Protein AF-A0A0A1YQJ3-F1 (afdb_monomer_lite)

Secondary structure (DSSP, 8-state):
-----S-TTSSSSSSSSSTTS-TTTHHHHHHHHHHHHH-TT--HHHHHHHHHHHHHHHHHHHHHHHHHHTPPTT-GGGSTT---HHHHHHHHHHHHHHT-

Foldseek 3Di:
DDDDDDDPPPPPPVVPVPPPQAPPQVVLQVLLVVLQVVQPDQDPVLVVLLVVLLVVLSVQSNVLVVCLVVDDPPPPSPDPPDQGPSNVSSNVNSCSSVVD

Organism: NCBI:txid1395571

Sequence (100 aa):
MNKLPLQFWAVAALVVTGYAQADHCATNLASVQNAANQAPSVQPNVLSAVEALVPAALEACGKEELAMTGAESGSPMLAPDYVSVGQSMLINAADLLNGQ

Structure (mmCIF, N/CA/C/O backbone):
data_AF-A0A0A1YQJ3-F1
#
_entry.id   AF-A0A0A1YQJ3-F1
#
loop_
_atom_site.group_PDB
_atom_site.id
_atom_site.type_symbol
_atom_site.label_atom_id
_atom_site.label_alt_id
_atom_site.label_comp_id
_atom_site.label_asym_id
_atom_site.label_entity_id
_atom_site.label_seq_id
_atom_site.pdbx_PDB_ins_code
_atom_site.Cartn_x
_atom_site.Cartn_y
_atom_site.Cartn_z
_atom_site.occupancy
_atom_site.B_iso_or_equiv
_atom_site.auth_seq_id
_atom_site.auth_comp_id
_atom_site.auth_asym_id
_atom_site.auth_atom_id
_atom_site.pdbx_PDB_model_num
ATOM 1 N N . MET A 1 1 ? -20.631 42.135 16.164 1.00 36.53 1 MET A N 1
ATOM 2 C CA . MET A 1 1 ? -20.956 41.500 14.870 1.00 36.53 1 MET A CA 1
ATOM 3 C C . MET A 1 1 ? -19.720 40.765 14.387 1.00 36.53 1 MET A C 1
ATOM 5 O O . MET A 1 1 ? -18.650 41.353 14.354 1.00 36.53 1 MET A O 1
ATOM 9 N N . ASN A 1 2 ? -19.901 39.472 14.119 1.00 40.69 2 ASN A N 1
ATOM 10 C CA . ASN A 1 2 ? -18.970 38.502 13.527 1.00 40.69 2 ASN A CA 1
ATOM 11 C C . ASN A 1 2 ? -18.208 39.106 12.315 1.00 40.69 2 ASN A C 1
ATOM 13 O O . ASN A 1 2 ? -18.795 39.907 11.594 1.00 40.69 2 ASN A O 1
ATOM 17 N N . LYS A 1 3 ? -16.969 38.735 11.967 1.00 40.03 3 LYS A N 1
ATOM 18 C CA . LYS A 1 3 ? -16.498 37.370 11.680 1.00 40.03 3 LYS A CA 1
ATOM 19 C C . LYS A 1 3 ? -14.962 37.269 11.736 1.00 40.03 3 LYS A C 1
ATOM 21 O O . LYS A 1 3 ? -14.245 38.209 11.414 1.00 40.03 3 LYS A O 1
ATOM 26 N N . LEU A 1 4 ? -14.546 36.077 12.150 1.00 47.12 4 LEU A N 1
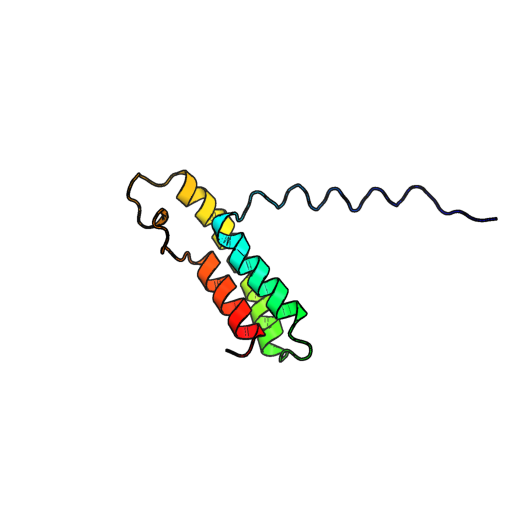ATOM 27 C CA . LEU A 1 4 ? -13.208 35.523 12.359 1.00 47.12 4 LEU A CA 1
ATOM 28 C C . LEU A 1 4 ? -12.317 35.461 11.090 1.00 47.12 4 LEU A C 1
ATOM 30 O O . LEU A 1 4 ? -12.834 35.550 9.976 1.00 47.12 4 LEU A O 1
ATOM 34 N N . PRO A 1 5 ? -10.986 35.331 11.279 1.00 43.53 5 PRO A N 1
ATOM 35 C CA . PRO A 1 5 ? -9.933 35.765 10.357 1.00 43.53 5 PRO A CA 1
ATOM 36 C C . PRO A 1 5 ? -9.564 34.760 9.252 1.00 43.53 5 PRO A C 1
ATOM 38 O O . PRO A 1 5 ? -9.927 33.587 9.287 1.00 43.53 5 PRO A O 1
ATOM 41 N N . LEU A 1 6 ? -8.782 35.270 8.291 1.00 45.38 6 LEU A N 1
ATOM 42 C CA . LEU A 1 6 ? -8.037 34.611 7.207 1.00 45.38 6 LEU A CA 1
ATOM 43 C C . LEU A 1 6 ? -7.262 33.336 7.630 1.00 45.38 6 LEU A C 1
ATOM 45 O O . LEU A 1 6 ? -6.036 33.331 7.662 1.00 45.38 6 LEU A O 1
ATOM 49 N N . GLN A 1 7 ? -7.951 32.236 7.940 1.00 43.16 7 GLN A N 1
ATOM 50 C CA . GLN A 1 7 ? -7.316 30.941 8.250 1.00 43.16 7 GLN A CA 1
ATOM 51 C C . GLN A 1 7 ? -7.871 29.751 7.452 1.00 43.16 7 GLN A C 1
ATOM 53 O O . GLN A 1 7 ? -7.455 28.618 7.661 1.00 43.16 7 GLN A O 1
ATOM 58 N N . PHE A 1 8 ? -8.743 29.985 6.469 1.00 45.00 8 PHE A N 1
ATOM 59 C CA . PHE A 1 8 ? -9.351 28.904 5.678 1.00 45.00 8 PHE A CA 1
ATOM 60 C C . PHE A 1 8 ? -8.544 28.440 4.451 1.00 45.00 8 PHE A C 1
ATOM 62 O O . PHE A 1 8 ? -9.019 27.597 3.699 1.00 45.00 8 PHE A O 1
ATOM 69 N N . TRP A 1 9 ? -7.323 28.942 4.243 1.00 43.25 9 TRP A N 1
ATOM 70 C CA . TRP A 1 9 ? -6.516 28.642 3.045 1.00 43.25 9 TRP A CA 1
ATOM 71 C C . TRP A 1 9 ? -5.273 27.774 3.307 1.00 43.25 9 TRP A C 1
ATOM 73 O O . TRP A 1 9 ? -4.369 27.732 2.482 1.00 43.25 9 TRP A O 1
ATOM 83 N N . ALA A 1 10 ? -5.218 27.055 4.433 1.00 44.22 10 ALA A N 1
ATOM 84 C CA . ALA A 1 10 ? -4.076 26.197 4.780 1.00 44.22 10 ALA A CA 1
ATOM 85 C C . ALA A 1 10 ? -4.343 24.680 4.667 1.00 44.22 10 ALA A C 1
ATOM 87 O O . ALA A 1 10 ? -3.478 23.894 5.034 1.00 44.22 10 ALA A O 1
ATOM 88 N N . VAL A 1 11 ? -5.503 24.244 4.155 1.00 45.56 11 VAL A N 1
ATOM 89 C CA . VAL A 1 11 ? -5.849 22.802 4.096 1.00 45.56 11 VAL A CA 1
ATOM 90 C C . VAL A 1 11 ? -5.813 22.228 2.670 1.00 45.56 11 VAL A C 1
ATOM 92 O O . VAL A 1 11 ? -5.748 21.018 2.492 1.00 45.56 11 VAL A O 1
ATOM 95 N N . ALA A 1 12 ? -5.754 23.065 1.630 1.00 46.53 12 ALA A N 1
ATOM 96 C CA . ALA A 1 12 ? -5.782 22.592 0.240 1.00 46.53 12 ALA A CA 1
ATOM 97 C C . ALA A 1 12 ? -4.400 22.249 -0.362 1.00 46.53 12 ALA A C 1
ATOM 99 O O . ALA A 1 12 ? -4.338 21.727 -1.470 1.00 46.53 12 ALA A O 1
ATOM 100 N N . ALA A 1 13 ? -3.292 22.516 0.340 1.00 43.19 13 ALA A N 1
ATOM 101 C CA . ALA A 1 13 ? -1.941 22.343 -0.213 1.00 43.19 13 ALA A CA 1
ATOM 102 C C . ALA A 1 13 ? -1.243 21.027 0.183 1.00 43.19 13 ALA A C 1
ATOM 104 O O . ALA A 1 13 ? -0.243 20.669 -0.430 1.00 43.19 13 ALA A O 1
ATOM 105 N N . LEU A 1 14 ? -1.770 20.274 1.156 1.00 40.50 14 LEU A N 1
ATOM 106 C CA . LEU A 1 14 ? -1.185 18.992 1.589 1.00 40.50 14 LEU A CA 1
ATOM 107 C C . LEU A 1 14 ? -1.699 17.774 0.812 1.00 40.50 14 LEU A C 1
ATOM 109 O O . LEU A 1 14 ? -1.218 16.667 1.016 1.00 40.50 14 LEU A O 1
ATOM 113 N N . VAL A 1 15 ? -2.649 17.974 -0.101 1.00 44.03 15 VAL A N 1
ATOM 114 C CA . VAL A 1 15 ? -3.241 16.889 -0.895 1.00 44.03 15 VAL A CA 1
ATOM 115 C C . VAL A 1 15 ? -2.580 16.767 -2.275 1.00 44.03 15 VAL A C 1
ATOM 117 O O . VAL A 1 15 ? -2.741 15.752 -2.935 1.00 44.03 15 VAL A O 1
ATOM 120 N N . VAL A 1 16 ? -1.786 17.749 -2.717 1.00 43.25 16 VAL A N 1
ATOM 121 C CA . VAL A 1 16 ? -1.308 17.803 -4.116 1.00 43.25 16 VAL A CA 1
ATOM 122 C C . VAL A 1 16 ? 0.115 17.254 -4.307 1.00 43.25 16 VAL A C 1
ATOM 124 O O . VAL A 1 16 ? 0.502 16.961 -5.431 1.00 43.25 16 VAL A O 1
ATOM 127 N N . THR A 1 17 ? 0.889 17.015 -3.244 1.00 41.84 17 THR A N 1
ATOM 128 C CA . THR A 1 17 ? 2.233 16.405 -3.367 1.00 41.84 17 THR A CA 1
ATOM 129 C C . THR A 1 17 ? 2.255 14.884 -3.167 1.00 41.84 17 THR A C 1
ATOM 131 O O . THR A 1 17 ? 3.320 14.286 -3.269 1.00 41.84 17 THR A O 1
ATOM 134 N N . GLY A 1 18 ? 1.107 14.248 -2.893 1.00 42.38 18 GLY A N 1
ATOM 135 C CA . GLY A 1 18 ? 1.014 12.806 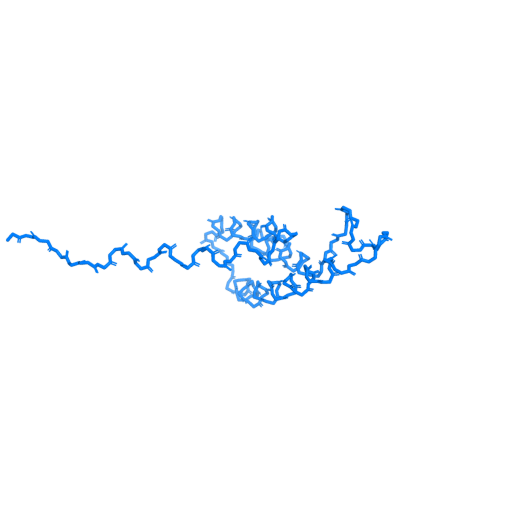-2.606 1.00 42.38 18 GLY A CA 1
ATOM 136 C C . GLY A 1 18 ? 0.500 11.915 -3.745 1.00 42.38 18 GLY A C 1
ATOM 137 O O . GLY A 1 18 ? 0.614 10.700 -3.643 1.00 42.38 18 GLY A O 1
ATOM 138 N N . TYR A 1 19 ? -0.043 12.476 -4.833 1.00 44.94 19 TYR A N 1
ATOM 139 C CA . TYR A 1 19 ? -0.675 11.691 -5.915 1.00 44.94 19 TYR A CA 1
ATOM 140 C C . TYR A 1 19 ? 0.300 11.031 -6.903 1.00 44.94 19 TYR A C 1
ATOM 142 O O . TYR A 1 19 ? -0.145 10.408 -7.858 1.00 44.94 19 TYR A O 1
ATOM 150 N N . ALA A 1 20 ? 1.611 11.161 -6.700 1.00 43.06 20 ALA A N 1
ATOM 151 C CA . ALA A 1 20 ? 2.626 10.655 -7.629 1.00 43.06 20 ALA A CA 1
ATOM 152 C C . ALA A 1 20 ? 3.512 9.539 -7.038 1.00 43.06 20 ALA A C 1
ATOM 154 O O . ALA A 1 20 ? 4.608 9.324 -7.536 1.00 43.06 20 ALA A O 1
ATOM 155 N N . GLN A 1 21 ? 3.094 8.905 -5.936 1.00 44.88 21 GLN A N 1
ATOM 156 C CA . GLN A 1 21 ? 3.897 7.916 -5.189 1.00 44.88 21 GLN A CA 1
ATOM 157 C C . GLN A 1 21 ? 3.258 6.515 -5.125 1.00 44.88 21 GLN A C 1
ATOM 159 O O . GLN A 1 21 ? 3.700 5.689 -4.327 1.00 44.88 21 GLN A O 1
ATOM 164 N N . ALA A 1 22 ? 2.174 6.258 -5.867 1.00 51.81 22 ALA A N 1
ATOM 165 C CA . ALA A 1 22 ? 1.489 4.972 -5.780 1.00 51.81 22 ALA A CA 1
ATOM 166 C C . ALA A 1 22 ? 0.503 4.702 -6.930 1.00 51.81 22 ALA A C 1
ATOM 168 O O . ALA A 1 22 ? -0.590 4.238 -6.627 1.00 51.81 22 ALA A O 1
ATOM 169 N N . ASP A 1 23 ? 0.784 4.958 -8.216 1.00 68.88 23 ASP A N 1
ATOM 170 C CA . ASP A 1 23 ? -0.224 4.574 -9.237 1.00 68.88 23 ASP A CA 1
ATOM 171 C C . ASP A 1 23 ? -0.467 3.049 -9.221 1.00 68.88 23 ASP A C 1
ATOM 173 O O . ASP A 1 23 ? -1.612 2.590 -9.208 1.00 68.88 23 ASP A O 1
ATOM 177 N N . HIS A 1 24 ? 0.594 2.243 -9.047 1.00 80.81 24 HIS A N 1
ATOM 178 C CA . HIS A 1 24 ? 0.453 0.781 -8.972 1.00 80.81 24 HIS A CA 1
ATOM 179 C C . HIS A 1 24 ? -0.145 0.283 -7.646 1.00 80.81 24 HIS A C 1
ATOM 181 O O . HIS A 1 24 ? -0.781 -0.769 -7.627 1.00 80.81 24 HIS A O 1
ATOM 187 N N . CYS A 1 25 ? -0.004 1.024 -6.542 1.00 90.69 25 CYS A N 1
ATOM 188 C CA . CYS A 1 25 ? -0.553 0.649 -5.229 1.00 90.69 25 CYS A CA 1
ATOM 189 C C . CYS A 1 25 ? -1.866 1.365 -4.851 1.00 90.69 25 CYS A C 1
ATOM 191 O O . CYS A 1 25 ? -2.476 1.021 -3.832 1.00 90.69 25 CYS A O 1
ATOM 193 N N . ALA A 1 26 ? -2.326 2.348 -5.634 1.00 89.69 26 ALA A N 1
ATOM 194 C CA . ALA A 1 26 ? -3.441 3.234 -5.283 1.00 89.69 26 ALA A CA 1
ATOM 195 C C . ALA A 1 26 ? -4.724 2.459 -4.978 1.00 89.69 26 ALA A C 1
ATOM 197 O O . ALA A 1 26 ? -5.397 2.722 -3.981 1.00 89.69 26 ALA A O 1
ATOM 198 N N . THR A 1 27 ? -5.042 1.469 -5.812 1.00 91.44 27 THR A N 1
ATOM 199 C CA . THR A 1 27 ? -6.247 0.646 -5.666 1.00 91.44 27 THR A CA 1
ATOM 200 C C . THR A 1 27 ? -6.249 -0.130 -4.347 1.00 91.44 27 THR A C 1
ATOM 202 O O . THR A 1 27 ? -7.274 -0.195 -3.661 1.00 91.44 27 THR A O 1
ATOM 205 N N . ASN A 1 28 ? -5.104 -0.686 -3.941 1.00 94.06 28 ASN A N 1
ATOM 206 C CA . ASN A 1 28 ? -5.003 -1.432 -2.688 1.00 94.06 28 ASN A CA 1
ATOM 207 C C . ASN A 1 28 ? -5.033 -0.490 -1.480 1.00 94.06 28 ASN A C 1
ATOM 209 O O . ASN A 1 28 ? -5.696 -0.797 -0.494 1.00 94.06 28 ASN A O 1
ATOM 213 N N . LEU A 1 29 ? -4.424 0.696 -1.572 1.00 93.88 29 LEU A N 1
ATOM 214 C CA . LEU A 1 29 ? -4.521 1.710 -0.520 1.00 93.88 29 LEU A CA 1
ATOM 215 C C . LEU A 1 29 ? -5.965 2.197 -0.329 1.00 93.88 29 LEU A C 1
ATOM 217 O O . LEU A 1 29 ? -6.443 2.285 0.802 1.00 93.88 29 LEU A O 1
ATOM 221 N N . ALA A 1 30 ? -6.683 2.461 -1.422 1.00 93.00 30 ALA A N 1
ATOM 222 C CA . ALA A 1 30 ? -8.101 2.805 -1.372 1.00 93.00 30 ALA A CA 1
ATOM 223 C C . ALA A 1 30 ? -8.934 1.671 -0.751 1.00 93.00 30 ALA A C 1
ATOM 225 O O . ALA A 1 30 ? -9.869 1.929 0.005 1.00 93.00 30 ALA A O 1
ATOM 226 N N . SER A 1 31 ? -8.569 0.411 -1.009 1.00 93.19 31 SER A N 1
ATOM 227 C CA . SER A 1 31 ? -9.219 -0.754 -0.396 1.00 93.19 31 SER A CA 1
ATOM 228 C C . SER A 1 31 ? -9.017 -0.791 1.122 1.00 93.19 31 SER A C 1
ATOM 230 O O . SER A 1 31 ? -9.988 -0.990 1.850 1.00 93.19 31 SER A O 1
ATOM 232 N N . VAL A 1 32 ? -7.806 -0.499 1.613 1.00 92.94 32 VAL A N 1
ATOM 233 C CA . VAL A 1 32 ? -7.526 -0.360 3.055 1.00 92.94 32 VAL A CA 1
ATOM 234 C C . VAL A 1 32 ? -8.365 0.759 3.672 1.00 92.94 32 VAL A C 1
ATOM 236 O O . VAL A 1 32 ? -9.000 0.556 4.703 1.00 92.94 32 VAL A O 1
ATOM 239 N N . GLN A 1 33 ? -8.412 1.933 3.035 1.00 92.06 33 GLN A N 1
ATOM 240 C CA . GLN A 1 33 ? -9.206 3.069 3.516 1.00 92.06 33 GLN A CA 1
ATOM 241 C C . GLN A 1 33 ? -10.700 2.730 3.577 1.00 92.06 33 GLN A C 1
ATOM 243 O O . GLN A 1 33 ? -11.372 3.026 4.564 1.00 92.06 33 GLN A O 1
ATOM 248 N N . ASN A 1 34 ? -11.218 2.066 2.543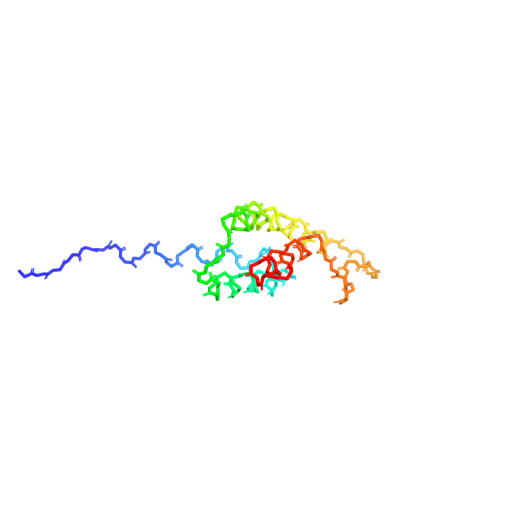 1.00 92.81 34 ASN A N 1
ATOM 249 C CA . ASN A 1 34 ? -12.606 1.623 2.498 1.00 92.81 34 ASN A CA 1
ATOM 250 C C . ASN A 1 34 ? -12.910 0.575 3.572 1.00 92.81 34 ASN A C 1
ATOM 252 O O . ASN A 1 34 ? -13.971 0.659 4.188 1.00 92.81 34 ASN A O 1
ATOM 256 N N . ALA A 1 35 ? -12.009 -0.380 3.810 1.00 92.25 35 ALA A N 1
ATOM 257 C CA . ALA A 1 35 ? -12.159 -1.377 4.866 1.00 92.25 35 ALA A CA 1
ATOM 258 C C . ALA A 1 35 ? -12.137 -0.715 6.253 1.00 92.25 35 ALA A C 1
ATOM 260 O O . ALA A 1 35 ? -13.015 -0.969 7.072 1.00 92.25 35 ALA A O 1
ATOM 261 N N . ALA A 1 36 ? -11.219 0.229 6.486 1.00 88.69 36 ALA A N 1
ATOM 262 C CA . ALA A 1 36 ? -11.129 0.972 7.743 1.00 88.69 36 ALA A CA 1
ATOM 263 C C . ALA A 1 36 ? -12.4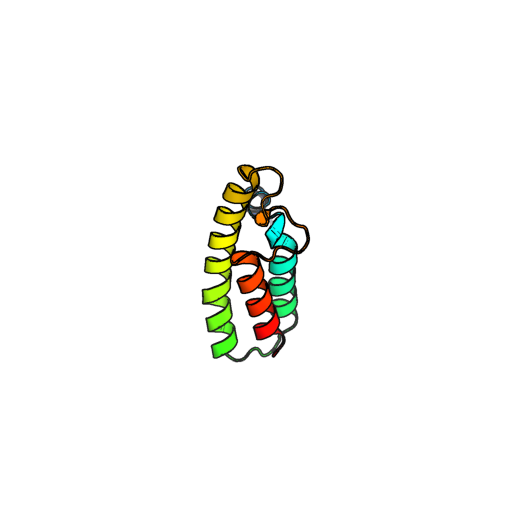11 1.771 8.031 1.00 88.69 36 ALA A C 1
ATOM 265 O O . ALA A 1 36 ? -12.923 1.747 9.147 1.00 88.69 36 ALA A O 1
ATOM 266 N N . ASN A 1 37 ? -12.978 2.421 7.010 1.00 88.62 37 ASN A N 1
ATOM 267 C CA . ASN A 1 37 ? -14.237 3.161 7.129 1.00 88.62 37 ASN A CA 1
ATOM 268 C C . ASN A 1 37 ? -15.454 2.254 7.387 1.00 88.62 37 ASN A C 1
ATOM 270 O O . ASN A 1 37 ? -16.456 2.712 7.935 1.00 88.62 37 ASN A O 1
ATOM 274 N N . GLN A 1 38 ? -15.388 0.986 6.977 1.00 88.31 38 GLN A N 1
ATOM 275 C CA . GLN A 1 38 ? -16.470 0.006 7.110 1.00 88.31 38 GLN A CA 1
ATOM 276 C C . GLN A 1 38 ? -16.334 -0.896 8.338 1.00 88.31 38 GLN A C 1
ATOM 278 O O . GLN A 1 38 ? -17.207 -1.733 8.563 1.00 88.31 38 GLN A O 1
ATOM 283 N N . ALA A 1 39 ? -15.285 -0.724 9.144 1.00 83.88 39 ALA A N 1
ATOM 284 C CA . ALA A 1 39 ? -14.992 -1.588 10.276 1.00 83.88 39 ALA A CA 1
ATOM 285 C C . ALA A 1 39 ? -15.243 -0.865 11.623 1.00 83.88 39 ALA A C 1
ATOM 287 O O . ALA A 1 39 ? -14.309 -0.424 12.293 1.00 83.88 39 ALA A O 1
ATOM 288 N N . PRO A 1 40 ? -16.513 -0.736 12.067 1.00 70.81 40 PRO A N 1
ATOM 289 C CA . PRO A 1 40 ? -16.891 0.030 13.261 1.00 70.81 40 PRO A CA 1
ATOM 290 C C . PRO A 1 40 ? -16.387 -0.568 14.585 1.00 70.81 40 PRO A C 1
ATOM 292 O O . PRO A 1 40 ? -16.450 0.097 15.617 1.00 70.81 40 PRO A O 1
ATOM 295 N N . SER A 1 41 ? -15.900 -1.812 14.581 1.00 77.94 41 SER A N 1
ATOM 296 C CA . SER A 1 41 ? -15.387 -2.497 15.772 1.00 77.94 41 SER A CA 1
ATOM 297 C C . SER A 1 41 ? -14.223 -3.438 15.439 1.00 77.94 41 SER A C 1
ATOM 299 O O . SER A 1 41 ? -14.288 -4.640 15.708 1.00 77.94 41 SER A O 1
ATOM 301 N N . VAL A 1 42 ? -13.166 -2.903 14.822 1.00 85.81 42 VAL A N 1
ATOM 302 C CA . VAL A 1 42 ? -11.904 -3.636 14.611 1.00 85.81 42 VAL A CA 1
ATOM 303 C C . VAL A 1 42 ? -11.298 -4.027 15.960 1.00 85.81 42 VAL A C 1
ATOM 305 O O . VAL A 1 42 ? -11.266 -3.224 16.895 1.00 85.81 42 VAL A O 1
ATOM 308 N N . GLN A 1 43 ? -10.798 -5.260 16.072 1.00 89.31 43 GLN A N 1
ATOM 309 C CA . GLN A 1 43 ? -10.089 -5.693 17.276 1.00 89.31 43 GLN A CA 1
ATOM 310 C C . GLN A 1 43 ? -8.804 -4.859 17.459 1.00 89.31 43 GLN A C 1
ATOM 312 O O . GLN A 1 43 ? -8.092 -4.637 16.480 1.00 89.31 43 GLN A O 1
ATOM 317 N N . PRO A 1 44 ? -8.435 -4.428 18.680 1.00 86.81 44 PRO A N 1
ATOM 318 C CA . PRO A 1 44 ? -7.275 -3.553 18.884 1.00 86.81 44 PRO A CA 1
ATOM 319 C C . PRO A 1 44 ? -5.959 -4.086 18.297 1.00 86.81 44 PRO A C 1
ATOM 321 O O . PRO A 1 44 ? -5.176 -3.322 17.748 1.00 86.81 44 PRO A O 1
ATOM 324 N N . ASN A 1 45 ? -5.731 -5.401 18.351 1.00 86.38 45 ASN A N 1
ATOM 325 C CA . ASN A 1 45 ? -4.556 -6.044 17.757 1.00 86.38 45 ASN A CA 1
ATOM 326 C C . ASN A 1 45 ? -4.537 -5.962 16.223 1.00 86.38 45 ASN A C 1
ATOM 328 O O . ASN A 1 45 ? -3.463 -5.855 15.639 1.00 86.38 45 ASN A O 1
ATOM 332 N N . VAL A 1 46 ? -5.705 -6.000 15.578 1.00 90.75 46 VAL A N 1
ATOM 333 C CA . VAL A 1 46 ? -5.834 -5.822 14.126 1.00 90.75 46 VAL A CA 1
ATOM 334 C C . VAL A 1 46 ? -5.531 -4.375 13.759 1.00 90.75 46 VAL A C 1
ATOM 336 O O . VAL A 1 46 ? -4.747 -4.132 12.847 1.00 90.75 46 VAL A O 1
ATOM 339 N N . LEU A 1 47 ? -6.074 -3.417 14.516 1.00 88.88 47 LEU A N 1
ATOM 340 C CA . LEU A 1 47 ? -5.801 -1.999 14.296 1.00 88.88 47 LEU A CA 1
ATOM 341 C C . LEU A 1 47 ? -4.302 -1.694 14.428 1.00 88.88 47 LEU A C 1
ATOM 343 O O . LEU A 1 47 ? -3.723 -1.119 13.513 1.00 88.88 47 LEU A O 1
ATOM 347 N N . SER A 1 48 ? -3.647 -2.162 15.495 1.00 88.94 48 SER A N 1
ATOM 348 C C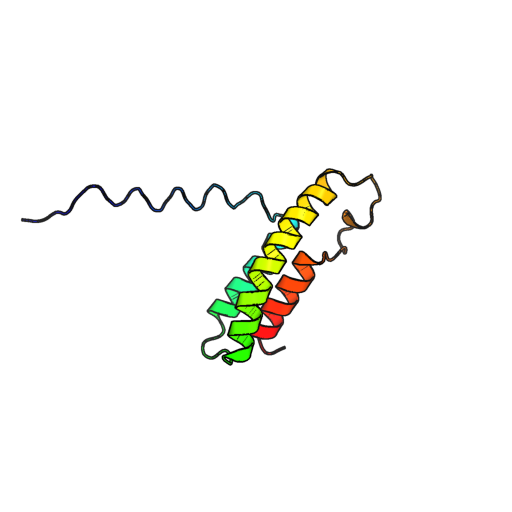A . SER A 1 48 ? -2.201 -1.971 15.674 1.00 88.94 48 SER A CA 1
ATOM 349 C C . SER A 1 48 ? -1.364 -2.642 14.580 1.00 88.94 48 SER A C 1
ATOM 351 O O . SER A 1 48 ? -0.335 -2.101 14.177 1.00 88.94 48 SER A O 1
ATOM 353 N N . ALA A 1 49 ? -1.786 -3.808 14.079 1.00 90.06 49 ALA A N 1
ATOM 354 C CA . ALA A 1 49 ? -1.110 -4.463 12.963 1.00 90.06 49 ALA A CA 1
ATOM 355 C C . ALA A 1 49 ? -1.221 -3.631 11.677 1.00 90.06 49 ALA A C 1
ATOM 357 O O . ALA A 1 49 ? -0.220 -3.420 10.998 1.00 90.06 49 ALA A O 1
ATOM 358 N N . VAL A 1 50 ? -2.410 -3.108 11.372 1.00 91.62 50 VAL A N 1
ATOM 359 C CA . VAL A 1 50 ? -2.661 -2.265 10.193 1.00 91.62 50 VAL A CA 1
ATOM 360 C C . VAL A 1 50 ? -1.909 -0.935 10.290 1.00 91.62 50 VAL A C 1
ATOM 362 O O . VAL A 1 50 ? -1.288 -0.517 9.316 1.00 91.62 50 VAL A O 1
ATOM 365 N N . GLU A 1 51 ? -1.891 -0.299 11.463 1.00 90.44 51 GLU A N 1
ATOM 366 C CA . GLU A 1 51 ? -1.141 0.941 11.717 1.00 90.44 51 GLU A CA 1
ATOM 367 C C . GLU A 1 51 ? 0.369 0.771 11.509 1.00 90.44 51 GLU A C 1
ATOM 369 O O . GLU A 1 51 ? 1.030 1.695 11.037 1.00 90.44 51 GLU A O 1
ATOM 374 N N . ALA A 1 52 ? 0.919 -0.407 11.818 1.00 90.56 52 ALA A N 1
ATOM 375 C CA . ALA A 1 52 ? 2.318 -0.727 11.546 1.00 90.56 52 ALA A CA 1
ATOM 376 C C . ALA A 1 52 ? 2.564 -1.116 10.076 1.00 90.56 52 ALA A C 1
ATOM 378 O O . ALA A 1 52 ? 3.613 -0.797 9.516 1.00 90.56 52 ALA A O 1
ATOM 379 N N . LEU A 1 53 ? 1.607 -1.805 9.449 1.00 91.94 53 LEU A N 1
ATOM 380 C CA . LEU A 1 53 ? 1.750 -2.384 8.114 1.00 91.94 53 LEU A CA 1
ATOM 381 C C . LEU A 1 53 ? 1.593 -1.345 6.998 1.00 91.94 53 LEU A C 1
ATOM 383 O O . LEU A 1 53 ? 2.375 -1.352 6.052 1.00 91.94 53 LEU A O 1
ATOM 387 N N . VAL A 1 54 ? 0.620 -0.434 7.103 1.00 93.12 54 VAL A N 1
ATOM 388 C CA . VAL A 1 54 ? 0.317 0.542 6.040 1.00 93.12 54 VAL A CA 1
ATOM 389 C C . VAL A 1 54 ? 1.504 1.468 5.732 1.00 93.12 54 VAL A C 1
ATOM 391 O O . VAL A 1 54 ? 1.832 1.604 4.555 1.00 93.12 54 VAL A O 1
ATOM 394 N N . PRO A 1 55 ? 2.213 2.066 6.711 1.00 92.88 55 PRO A N 1
ATOM 395 C CA . PRO A 1 55 ? 3.379 2.901 6.415 1.00 92.88 55 PRO A CA 1
ATOM 396 C C . PRO A 1 55 ? 4.506 2.132 5.716 1.00 92.88 55 PRO A C 1
ATOM 398 O O . PRO A 1 55 ? 5.089 2.637 4.759 1.00 92.88 55 PRO A O 1
ATOM 401 N N . ALA A 1 56 ? 4.779 0.897 6.154 1.00 92.69 56 ALA A N 1
ATOM 402 C CA . ALA A 1 56 ? 5.785 0.038 5.532 1.00 92.69 56 ALA A CA 1
ATOM 403 C C . ALA A 1 56 ? 5.396 -0.343 4.095 1.00 92.69 56 ALA A C 1
ATOM 405 O O . ALA A 1 56 ? 6.243 -0.356 3.202 1.00 92.69 56 ALA A O 1
ATOM 406 N N . ALA A 1 57 ? 4.106 -0.592 3.861 1.00 95.00 57 ALA A N 1
ATOM 407 C CA . ALA A 1 57 ? 3.575 -0.877 2.539 1.00 95.00 57 ALA A CA 1
ATOM 408 C C . ALA A 1 57 ? 3.742 0.317 1.591 1.00 95.00 57 ALA A C 1
ATOM 410 O O . ALA A 1 57 ? 4.205 0.145 0.468 1.00 95.00 57 ALA A O 1
ATOM 411 N N . LEU A 1 58 ? 3.434 1.532 2.055 1.00 93.38 58 LEU A N 1
ATOM 412 C CA . LEU A 1 58 ? 3.608 2.756 1.270 1.00 93.38 58 LEU A CA 1
ATOM 413 C C . LEU A 1 58 ? 5.080 3.028 0.939 1.00 93.38 58 LEU A C 1
ATOM 415 O O . LEU A 1 58 ? 5.390 3.428 -0.181 1.00 93.38 58 LEU A O 1
ATOM 419 N N . GLU A 1 59 ? 5.996 2.770 1.876 1.00 93.50 59 GLU A N 1
ATOM 420 C CA . GLU A 1 59 ? 7.434 2.873 1.611 1.00 93.50 59 GLU A CA 1
ATOM 421 C C . GLU A 1 59 ? 7.888 1.860 0.549 1.00 93.50 59 GLU A C 1
ATOM 423 O O . GLU A 1 59 ? 8.657 2.208 -0.352 1.00 93.50 59 GLU A O 1
ATOM 428 N N . ALA A 1 60 ? 7.413 0.614 0.637 1.00 94.00 60 ALA A N 1
ATOM 429 C CA . ALA A 1 60 ? 7.699 -0.410 -0.360 1.00 94.00 60 ALA A CA 1
ATOM 430 C C . ALA A 1 60 ? 7.153 -0.009 -1.738 1.00 94.00 60 ALA A C 1
ATOM 432 O O . ALA A 1 60 ? 7.912 -0.033 -2.704 1.00 94.00 60 ALA A O 1
ATOM 433 N N . CYS A 1 61 ? 5.903 0.461 -1.812 1.00 92.75 61 CYS A N 1
ATOM 434 C CA . CYS A 1 61 ? 5.297 0.961 -3.045 1.00 92.75 61 CYS A CA 1
ATOM 435 C C . CYS A 1 61 ? 6.144 2.073 -3.684 1.00 92.75 61 CYS A C 1
ATOM 437 O O . CYS A 1 61 ? 6.509 1.966 -4.851 1.00 92.75 61 CYS A O 1
ATOM 439 N N . GLY A 1 62 ? 6.568 3.088 -2.926 1.00 90.31 62 GLY A N 1
ATOM 440 C CA . GLY A 1 62 ? 7.397 4.162 -3.488 1.00 90.31 62 GLY A CA 1
ATOM 441 C C . GLY A 1 62 ? 8.725 3.659 -4.080 1.00 90.31 62 GLY A C 1
ATOM 442 O O . GLY A 1 62 ? 9.168 4.126 -5.129 1.00 90.31 62 GLY A O 1
ATOM 443 N N . LYS A 1 63 ? 9.364 2.663 -3.451 1.00 92.06 63 LYS A N 1
ATOM 444 C CA . LYS A 1 63 ? 10.595 2.042 -3.982 1.00 92.06 63 LYS A CA 1
ATOM 445 C C . LYS A 1 63 ? 10.331 1.178 -5.214 1.00 92.06 63 LYS A C 1
ATOM 447 O O . LYS A 1 63 ? 11.156 1.142 -6.125 1.00 92.06 63 LYS A O 1
ATOM 452 N N . GLU A 1 64 ? 9.206 0.478 -5.237 1.00 92.19 64 GLU A N 1
ATOM 453 C CA . GLU A 1 64 ? 8.795 -0.378 -6.349 1.00 92.19 64 GLU A CA 1
ATOM 454 C C . GLU A 1 64 ? 8.454 0.437 -7.594 1.00 92.19 64 GLU A C 1
ATOM 456 O O . GLU A 1 64 ? 8.877 0.060 -8.681 1.00 92.19 64 GLU A O 1
ATOM 461 N N . GLU A 1 65 ? 7.786 1.581 -7.452 1.00 88.94 65 GLU A N 1
ATOM 462 C CA . GLU A 1 65 ? 7.445 2.462 -8.575 1.00 88.94 65 GLU A CA 1
ATOM 463 C C . GLU A 1 65 ? 8.708 3.021 -9.257 1.00 88.94 65 GLU A C 1
ATOM 465 O O . GLU A 1 65 ? 8.822 3.049 -10.488 1.00 88.94 65 GLU A O 1
ATOM 470 N N . LEU A 1 66 ? 9.727 3.365 -8.459 1.00 89.19 66 LEU A N 1
ATOM 471 C CA . LEU A 1 66 ? 11.050 3.737 -8.968 1.00 89.19 66 LEU A CA 1
ATOM 472 C C . LEU A 1 66 ? 11.724 2.577 -9.717 1.00 89.19 66 LEU A C 1
ATOM 474 O O . LEU A 1 66 ? 12.314 2.789 -10.778 1.00 89.19 66 LEU A O 1
ATOM 478 N N . ALA A 1 67 ? 11.629 1.354 -9.191 1.00 89.56 67 ALA A N 1
ATOM 479 C CA . ALA A 1 67 ? 12.188 0.168 -9.833 1.00 89.56 67 ALA A CA 1
ATOM 480 C C . ALA A 1 67 ? 11.447 -0.197 -11.133 1.00 89.56 67 ALA A C 1
ATOM 482 O O . ALA A 1 67 ? 12.088 -0.557 -12.118 1.00 89.56 67 ALA A O 1
ATOM 483 N N . MET A 1 68 ? 10.121 -0.047 -11.167 1.00 88.56 68 MET A N 1
ATOM 484 C CA . MET A 1 68 ? 9.282 -0.268 -12.349 1.00 88.56 68 MET A CA 1
ATOM 485 C C . MET A 1 68 ? 9.591 0.737 -13.459 1.00 88.56 68 MET A C 1
ATOM 487 O O . MET A 1 68 ? 9.703 0.350 -14.619 1.00 88.56 68 MET A O 1
ATOM 491 N N . THR A 1 69 ? 9.813 2.008 -13.112 1.00 87.38 69 THR A N 1
ATOM 492 C CA . THR A 1 69 ? 10.181 3.054 -14.083 1.00 87.38 69 THR A CA 1
ATOM 493 C C . THR A 1 69 ? 11.495 2.737 -14.811 1.00 87.38 69 THR A C 1
ATOM 495 O O . THR A 1 69 ? 11.667 3.105 -15.972 1.00 87.38 69 THR A O 1
ATOM 498 N N . GLY A 1 70 ? 12.425 2.050 -14.141 1.00 87.50 70 GLY A N 1
ATOM 499 C CA . GLY A 1 70 ? 13.710 1.630 -14.706 1.00 87.50 70 GLY A CA 1
ATOM 500 C C . GLY A 1 70 ? 13.753 0.187 -15.213 1.00 87.50 70 GLY A C 1
ATOM 501 O O . GLY A 1 70 ? 14.829 -0.277 -15.589 1.00 87.50 70 GLY A O 1
ATOM 502 N N . ALA A 1 71 ? 12.636 -0.543 -15.188 1.00 89.62 71 ALA A N 1
ATOM 503 C CA . ALA A 1 71 ? 12.623 -1.963 -15.509 1.00 89.62 71 ALA A CA 1
ATOM 504 C C . ALA A 1 71 ? 12.817 -2.216 -17.014 1.00 89.62 71 ALA A C 1
ATOM 506 O O . ALA A 1 71 ? 12.260 -1.523 -17.867 1.00 89.62 71 ALA A O 1
ATOM 507 N N . GLU A 1 72 ? 13.591 -3.251 -17.344 1.00 93.94 72 GLU A N 1
ATOM 508 C CA . GLU A 1 72 ? 13.773 -3.686 -18.729 1.00 93.94 72 GLU A CA 1
ATOM 509 C C . GLU A 1 72 ? 12.456 -4.194 -19.337 1.00 93.94 72 GLU A C 1
ATOM 511 O O . GLU A 1 72 ? 11.585 -4.737 -18.648 1.00 93.94 72 GLU A O 1
ATOM 516 N N . SER A 1 73 ? 12.325 -4.062 -20.660 1.00 88.25 73 SER A N 1
ATOM 517 C CA . SER A 1 73 ? 11.182 -4.615 -21.389 1.00 88.25 73 SER A CA 1
ATOM 518 C C . SER A 1 73 ? 11.119 -6.135 -21.198 1.00 88.25 73 SER A C 1
ATOM 520 O O . SER A 1 73 ? 12.097 -6.836 -21.446 1.00 88.25 73 SER A O 1
ATOM 522 N N . GLY A 1 74 ? 9.968 -6.640 -20.746 1.00 88.88 74 GLY A N 1
ATOM 523 C CA . GLY A 1 74 ? 9.782 -8.054 -20.405 1.00 88.88 74 GLY A CA 1
ATOM 524 C C . GLY A 1 74 ? 10.127 -8.415 -18.957 1.00 88.88 74 GLY A C 1
ATOM 525 O O . GLY A 1 74 ? 10.012 -9.584 -18.592 1.00 88.88 74 GLY A O 1
ATOM 526 N N . SER A 1 75 ? 10.508 -7.442 -18.120 1.00 91.19 75 SER A N 1
ATOM 527 C CA . SER A 1 75 ? 10.625 -7.658 -16.677 1.00 91.19 75 SER A CA 1
ATOM 528 C C . SER A 1 75 ? 9.300 -8.174 -16.101 1.00 91.19 75 SER A C 1
ATOM 530 O O . SER A 1 75 ? 8.251 -7.588 -16.393 1.00 91.19 75 SER A O 1
ATOM 532 N N . PRO A 1 76 ? 9.323 -9.199 -15.225 1.00 89.19 76 PRO A N 1
ATOM 533 C CA . PRO A 1 76 ? 8.135 -9.644 -14.502 1.00 89.19 76 PRO A CA 1
ATOM 534 C C . PRO A 1 76 ? 7.439 -8.511 -13.749 1.00 89.19 76 PRO A C 1
ATOM 536 O O . PRO A 1 76 ? 6.229 -8.542 -13.610 1.00 89.19 76 PRO A O 1
ATOM 539 N N . MET A 1 77 ? 8.178 -7.483 -13.317 1.00 87.50 77 MET A N 1
ATOM 540 C CA . MET A 1 77 ? 7.615 -6.334 -12.599 1.00 87.50 77 MET A CA 1
ATOM 541 C C . MET A 1 77 ? 6.662 -5.488 -13.448 1.00 87.50 77 MET A C 1
ATOM 543 O O . MET A 1 77 ? 5.889 -4.718 -12.898 1.00 87.50 77 MET A O 1
ATOM 547 N N . LEU A 1 78 ? 6.731 -5.598 -14.776 1.00 87.38 78 LEU A N 1
ATOM 548 C CA . LEU A 1 78 ? 5.841 -4.892 -15.700 1.00 87.38 78 LEU A CA 1
ATOM 549 C C . LEU A 1 78 ? 4.643 -5.755 -16.126 1.00 87.38 78 LEU A C 1
ATOM 551 O O . LEU A 1 78 ? 3.815 -5.303 -16.919 1.00 87.38 78 LEU A O 1
ATOM 555 N N . ALA A 1 79 ? 4.562 -7.002 -15.653 1.00 90.31 79 ALA A N 1
ATOM 556 C CA . ALA A 1 79 ? 3.451 -7.887 -15.962 1.00 90.31 79 ALA A CA 1
ATOM 557 C C . ALA A 1 79 ? 2.170 -7.416 -15.244 1.00 90.31 79 ALA A C 1
ATOM 559 O O . ALA A 1 79 ? 2.236 -6.963 -14.101 1.00 90.31 79 ALA A O 1
ATOM 560 N N . PRO A 1 80 ? 0.990 -7.526 -15.880 1.00 84.06 80 PRO A N 1
ATOM 561 C CA . PRO A 1 80 ? -0.266 -7.035 -15.308 1.00 84.06 80 PRO A CA 1
ATOM 562 C C . PRO A 1 80 ? -0.722 -7.807 -14.061 1.00 84.06 80 PRO A C 1
ATOM 564 O O . PRO A 1 80 ? -1.520 -7.293 -13.285 1.00 84.06 80 PRO A O 1
ATOM 567 N N . ASP A 1 81 ? -0.251 -9.039 -13.881 1.00 88.19 81 ASP A N 1
ATOM 568 C CA . ASP A 1 81 ? -0.526 -9.913 -12.738 1.00 88.19 81 ASP A CA 1
ATOM 569 C C . ASP A 1 81 ? 0.591 -9.897 -11.684 1.00 88.19 81 ASP A C 1
ATOM 571 O O . ASP A 1 81 ? 0.515 -10.617 -10.687 1.00 88.19 81 ASP A O 1
ATOM 575 N N . TYR A 1 82 ? 1.624 -9.074 -11.878 1.00 89.19 82 TYR A N 1
ATOM 576 C CA . TYR A 1 82 ? 2.658 -8.890 -10.875 1.00 89.19 82 TYR A CA 1
ATOM 577 C C . TYR A 1 82 ? 2.082 -8.182 -9.652 1.00 89.19 82 TYR A C 1
ATOM 579 O O . TYR A 1 82 ? 1.663 -7.028 -9.724 1.00 89.19 82 TYR A O 1
ATOM 587 N N . VAL A 1 83 ? 2.100 -8.884 -8.520 1.00 92.50 83 VAL A N 1
ATOM 588 C CA . VAL A 1 83 ? 1.762 -8.316 -7.217 1.00 92.50 83 VAL A CA 1
ATOM 589 C C . VAL A 1 83 ? 3.055 -8.007 -6.482 1.00 92.50 83 VAL A C 1
ATOM 591 O O . VAL A 1 83 ? 3.833 -8.903 -6.143 1.00 92.50 83 VAL A O 1
ATOM 594 N N . SER A 1 84 ? 3.287 -6.726 -6.239 1.00 94.06 84 SER A N 1
ATOM 595 C CA . SER A 1 84 ? 4.463 -6.250 -5.528 1.00 94.06 84 SER A CA 1
ATOM 596 C C . SER A 1 84 ? 4.377 -6.534 -4.021 1.00 94.06 84 SER A C 1
ATOM 598 O O . SER A 1 84 ? 3.336 -6.940 -3.486 1.00 94.06 84 SER A O 1
ATOM 600 N N . VAL A 1 85 ? 5.477 -6.317 -3.301 1.00 95.06 85 VAL A N 1
ATOM 601 C CA . VAL A 1 85 ? 5.503 -6.462 -1.841 1.00 95.06 85 VAL A CA 1
ATOM 602 C C . VAL A 1 85 ? 4.616 -5.396 -1.200 1.00 95.06 85 VAL A C 1
ATOM 604 O O . VAL A 1 85 ? 3.802 -5.724 -0.336 1.00 95.06 85 VAL A O 1
ATOM 607 N N . GLY A 1 86 ? 4.715 -4.147 -1.661 1.00 95.19 86 GLY A N 1
ATOM 608 C CA . GLY A 1 86 ? 3.860 -3.051 -1.208 1.00 95.19 86 GLY A CA 1
ATOM 609 C C . GLY A 1 86 ? 2.372 -3.337 -1.430 1.00 95.19 86 GLY A C 1
ATOM 610 O O . GLY A 1 86 ? 1.577 -3.226 -0.494 1.00 95.19 86 GLY A O 1
ATOM 611 N N . GLN A 1 87 ? 1.993 -3.808 -2.625 1.00 94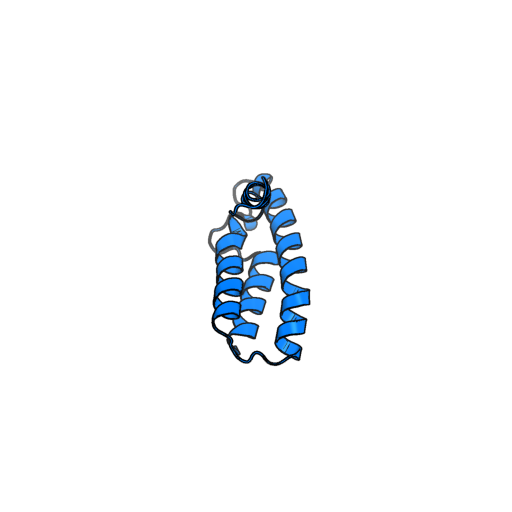.69 87 GLN A N 1
ATOM 612 C CA . GLN A 1 87 ? 0.615 -4.217 -2.920 1.00 94.69 87 GLN A CA 1
ATOM 613 C C . GLN A 1 87 ? 0.152 -5.355 -2.004 1.00 94.69 87 GLN A C 1
ATOM 615 O O . GLN A 1 87 ? -0.927 -5.267 -1.424 1.00 94.69 87 GLN A O 1
ATOM 620 N N . SER A 1 88 ? 0.978 -6.388 -1.815 1.00 96.31 88 SER A N 1
ATOM 621 C CA . SER A 1 88 ? 0.654 -7.529 -0.946 1.00 96.31 88 SER A CA 1
ATOM 622 C C . SER A 1 88 ? 0.404 -7.103 0.502 1.00 96.31 88 SER A C 1
ATOM 624 O O . SER A 1 88 ? -0.529 -7.582 1.143 1.00 96.31 88 SER A O 1
ATOM 626 N N . MET A 1 89 ? 1.204 -6.172 1.028 1.00 97.00 89 MET A N 1
ATOM 627 C CA . MET A 1 89 ? 1.005 -5.637 2.376 1.00 97.00 89 MET A CA 1
ATOM 628 C C . MET A 1 89 ? -0.308 -4.853 2.493 1.00 97.00 89 MET A C 1
ATOM 630 O O . MET A 1 89 ? -1.015 -5.012 3.486 1.00 97.00 89 MET A O 1
ATOM 634 N N . LEU A 1 90 ? -0.667 -4.043 1.490 1.00 96.56 90 LEU A N 1
ATOM 635 C CA . LEU A 1 90 ? -1.943 -3.317 1.475 1.00 96.56 90 LEU A CA 1
ATOM 636 C C . LEU A 1 90 ? -3.147 -4.260 1.337 1.00 96.56 90 LEU A C 1
ATOM 638 O O . LEU A 1 90 ? -4.163 -4.037 1.989 1.00 96.56 90 LEU A O 1
ATOM 642 N N . ILE A 1 91 ? -3.033 -5.324 0.537 1.00 95.69 91 ILE A N 1
ATOM 643 C CA . ILE A 1 91 ? -4.060 -6.375 0.435 1.00 95.69 91 ILE A CA 1
ATOM 644 C C . ILE A 1 91 ? -4.275 -7.015 1.807 1.00 95.69 91 ILE A C 1
ATOM 646 O O . ILE A 1 91 ? -5.381 -6.964 2.335 1.00 95.69 91 ILE A O 1
ATOM 650 N N . ASN A 1 92 ? -3.199 -7.483 2.444 1.00 95.56 92 ASN A N 1
ATOM 651 C CA . ASN A 1 92 ? -3.279 -8.096 3.768 1.00 95.56 92 ASN A CA 1
ATOM 652 C C . ASN A 1 92 ? -3.835 -7.126 4.824 1.00 95.56 92 ASN A C 1
ATOM 654 O O . ASN A 1 92 ? -4.582 -7.538 5.705 1.00 95.56 92 ASN A O 1
ATOM 658 N N . ALA A 1 93 ? -3.499 -5.833 4.752 1.00 95.44 93 ALA A N 1
ATOM 659 C CA . ALA A 1 93 ? -4.062 -4.822 5.646 1.00 95.44 93 ALA A CA 1
ATOM 660 C C . ALA A 1 93 ? -5.585 -4.684 5.477 1.00 95.44 93 ALA A C 1
ATOM 662 O O . ALA A 1 93 ? -6.305 -4.577 6.469 1.00 95.44 93 ALA A O 1
ATOM 663 N N . ALA A 1 94 ? -6.081 -4.689 4.237 1.00 95.00 94 ALA A N 1
ATOM 664 C CA . ALA A 1 94 ? -7.511 -4.624 3.957 1.00 95.00 94 ALA A CA 1
ATOM 665 C C . ALA A 1 94 ? -8.232 -5.902 4.415 1.00 95.00 94 ALA A C 1
ATOM 667 O O . ALA A 1 94 ? -9.288 -5.811 5.040 1.00 95.00 94 ALA A O 1
ATOM 668 N N . ASP A 1 95 ? -7.643 -7.072 4.170 1.00 94.94 95 ASP A N 1
ATOM 669 C CA . ASP A 1 95 ? -8.184 -8.371 4.583 1.00 94.94 95 ASP A CA 1
ATOM 670 C C . ASP A 1 95 ? -8.305 -8.458 6.109 1.00 94.94 95 ASP A C 1
ATOM 672 O O . ASP A 1 95 ? -9.384 -8.746 6.631 1.00 94.94 95 ASP A O 1
ATOM 676 N N . LEU A 1 96 ? -7.256 -8.046 6.830 1.00 94.00 96 LEU A N 1
ATOM 677 C CA . LEU A 1 96 ? -7.256 -7.946 8.289 1.00 94.00 96 LEU A CA 1
ATOM 678 C C . LEU A 1 96 ? -8.396 -7.058 8.815 1.00 94.00 96 LEU A C 1
ATOM 680 O O . LEU A 1 96 ? -9.093 -7.441 9.757 1.00 94.00 96 LEU A O 1
ATOM 684 N N . LEU A 1 97 ? -8.617 -5.886 8.208 1.00 93.19 97 LEU A N 1
ATOM 685 C CA . LEU A 1 97 ? -9.712 -4.978 8.582 1.00 93.19 97 LEU A CA 1
ATOM 686 C C . LEU A 1 97 ? -11.098 -5.573 8.298 1.00 93.19 97 LEU A C 1
ATOM 688 O O . LEU A 1 97 ? -12.040 -5.312 9.046 1.00 93.19 97 LEU A O 1
ATOM 692 N N . ASN A 1 98 ? -11.213 -6.387 7.249 1.00 91.12 98 ASN A N 1
ATOM 693 C CA . ASN A 1 98 ? -12.442 -7.084 6.872 1.00 91.12 98 ASN A CA 1
ATOM 694 C C . ASN A 1 98 ? -12.664 -8.394 7.652 1.00 91.12 98 ASN A C 1
ATOM 696 O O . ASN A 1 98 ? -13.711 -9.025 7.492 1.00 91.12 98 ASN A O 1
ATOM 700 N N . GLY A 1 99 ? -11.714 -8.798 8.502 1.00 86.62 99 GLY A N 1
ATOM 701 C CA . GLY A 1 99 ? -11.783 -10.034 9.283 1.00 86.62 99 GLY A CA 1
ATOM 702 C C . GLY A 1 99 ? -11.535 -11.304 8.465 1.00 86.62 99 GLY A C 1
ATOM 703 O O . GLY A 1 99 ? -12.079 -12.352 8.822 1.00 86.62 99 GLY A O 1
ATOM 704 N N . GLN A 1 100 ? -10.769 -11.194 7.377 1.00 80.31 100 GLN A N 1
ATOM 705 C CA . GLN A 1 100 ? -10.309 -12.313 6.549 1.00 80.31 100 GLN A CA 1
ATOM 706 C C . GLN A 1 100 ? -8.928 -12.810 6.985 1.00 80.31 100 GLN A C 1
ATOM 708 O O . GLN A 1 100 ? -8.125 -11.992 7.492 1.00 80.31 100 GLN A O 1
#

Radius of gyration: 17.76 Å; chains: 1; bounding box: 35×54×40 Å

pLDDT: mean 80.0, std 19.83, range [36.53, 97.0]